Protein AF-A0A6G3WTU4-F1 (afdb_monomer_lite)

Secondary structure (DSSP, 8-state):
-HHHHHH-HHHHHHHHHHHH-GGG------TT-EEEE-------EEEEEHHHHHHHTTSTT-----TT-EEEEEEES--HHHHHHHHHHHHHTTTTTT--EEEEEEEETSS-HHHHHHHHHHHHGGG-S-EEE--S-SSSSS-PPP---

pLDDT: mean 90.33, std 8.72, range [55.38, 98.19]

Structure (mmCIF, N/CA/C/O backbone):
data_AF-A0A6G3WTU4-F1
#
_entry.id   AF-A0A6G3WTU4-F1
#
loop_
_atom_site.group_PDB
_atom_site.id
_atom_site.type_symbol
_atom_site.label_atom_id
_atom_site.label_alt_id
_atom_site.label_comp_id
_atom_site.label_asym_id
_atom_site.label_entity_id
_atom_site.label_seq_id
_atom_site.pdbx_PDB_ins_code
_atom_site.Cartn_x
_atom_site.Cartn_y
_atom_site.Cartn_z
_atom_site.occupancy
_atom_site.B_iso_or_equiv
_atom_site.auth_seq_id
_atom_site.auth_comp_id
_atom_site.auth_asym_id
_atom_site.auth_atom_id
_atom_site.pdbx_PDB_model_num
ATOM 1 N N . ALA A 1 1 ? 11.685 6.861 -7.744 1.00 59.19 1 ALA A N 1
ATOM 2 C CA . ALA A 1 1 ? 11.019 6.423 -8.992 1.00 59.19 1 ALA A CA 1
ATOM 3 C C . ALA A 1 1 ? 11.798 6.805 -10.263 1.00 59.19 1 ALA A C 1
ATOM 5 O O . ALA A 1 1 ? 12.298 5.911 -10.935 1.00 59.19 1 ALA A O 1
ATOM 6 N N . THR A 1 2 ? 11.958 8.094 -10.602 1.00 64.50 2 THR A N 1
ATOM 7 C CA . THR A 1 2 ? 12.593 8.524 -11.874 1.00 64.50 2 THR A CA 1
ATOM 8 C C . THR A 1 2 ? 14.050 8.081 -12.021 1.00 64.50 2 THR A C 1
ATOM 10 O O . THR A 1 2 ? 14.461 7.643 -13.090 1.00 64.50 2 THR A O 1
ATOM 13 N N . GLU A 1 3 ? 14.834 8.147 -10.947 1.00 73.25 3 GLU A N 1
ATOM 14 C CA . GLU A 1 3 ? 16.234 7.715 -10.977 1.00 73.25 3 GLU A CA 1
ATOM 15 C C . GLU A 1 3 ? 16.371 6.195 -11.157 1.00 73.25 3 GLU A C 1
ATOM 17 O O . GLU A 1 3 ? 17.162 5.752 -11.990 1.00 73.25 3 GLU A O 1
ATOM 22 N N . THR A 1 4 ? 15.549 5.409 -10.451 1.00 75.62 4 THR A N 1
ATOM 23 C CA . THR A 1 4 ? 15.457 3.948 -10.602 1.00 75.62 4 THR A CA 1
ATOM 24 C C . THR A 1 4 ? 15.172 3.567 -12.053 1.00 75.62 4 THR A C 1
ATOM 26 O O . THR A 1 4 ? 15.915 2.794 -12.644 1.00 75.62 4 THR A O 1
ATOM 29 N N . PHE A 1 5 ? 14.165 4.185 -12.675 1.00 77.12 5 PHE A N 1
ATOM 30 C CA . PHE A 1 5 ? 13.795 3.926 -14.070 1.00 77.12 5 PHE A CA 1
ATOM 31 C C . PHE A 1 5 ? 14.939 4.200 -15.067 1.00 77.12 5 PHE A C 1
ATOM 33 O O . PHE A 1 5 ? 15.158 3.455 -16.027 1.00 77.12 5 PHE A O 1
ATOM 40 N N . LEU A 1 6 ? 15.698 5.278 -14.852 1.00 80.19 6 LEU A N 1
ATOM 41 C CA . LEU A 1 6 ? 16.816 5.640 -15.726 1.00 80.19 6 LEU A CA 1
ATOM 42 C C . LEU A 1 6 ? 18.014 4.697 -15.570 1.00 80.19 6 LEU A C 1
ATOM 44 O O . LEU A 1 6 ? 18.744 4.470 -16.536 1.00 80.19 6 LEU A O 1
ATOM 48 N N . LYS A 1 7 ? 18.219 4.131 -14.380 1.00 83.88 7 LYS A N 1
ATOM 49 C CA . LYS A 1 7 ? 19.397 3.310 -14.072 1.00 83.88 7 LYS A CA 1
ATOM 50 C C . LYS A 1 7 ? 19.154 1.809 -14.211 1.00 83.88 7 LYS A C 1
ATOM 52 O O . LYS A 1 7 ? 20.089 1.095 -14.558 1.00 83.88 7 LYS A O 1
ATOM 57 N N . ASP A 1 8 ? 17.926 1.343 -14.014 1.00 83.75 8 ASP A N 1
ATOM 58 C CA . ASP A 1 8 ? 17.584 -0.076 -14.041 1.00 83.75 8 ASP A CA 1
ATOM 59 C C . ASP A 1 8 ? 16.959 -0.497 -15.380 1.00 83.75 8 ASP A C 1
ATOM 61 O O . ASP A 1 8 ? 15.881 -0.045 -15.771 1.00 83.75 8 ASP A O 1
ATOM 65 N N . ALA A 1 9 ? 17.649 -1.387 -16.097 1.00 86.25 9 ALA A N 1
ATOM 66 C CA . ALA A 1 9 ? 17.145 -1.951 -17.343 1.00 86.25 9 ALA A CA 1
ATOM 67 C C . ALA A 1 9 ? 15.925 -2.852 -17.110 1.00 86.25 9 ALA A C 1
ATOM 69 O O . ALA A 1 9 ? 14.991 -2.796 -17.905 1.00 86.25 9 ALA A O 1
ATOM 70 N N . ALA A 1 10 ? 15.886 -3.600 -16.000 1.00 85.88 10 ALA A N 1
ATOM 71 C CA . ALA A 1 10 ? 14.796 -4.527 -15.713 1.00 85.88 10 ALA A CA 1
ATOM 72 C C . ALA A 1 10 ? 13.463 -3.788 -15.523 1.00 85.88 10 ALA A C 1
ATOM 74 O O . ALA A 1 10 ? 12.454 -4.177 -16.105 1.00 85.88 10 ALA A O 1
ATOM 75 N N . THR A 1 11 ? 13.466 -2.667 -14.797 1.00 86.31 11 THR A N 1
ATOM 76 C CA . THR A 1 11 ? 12.305 -1.776 -14.651 1.00 86.31 11 THR A CA 1
ATOM 77 C C . THR A 1 11 ? 11.805 -1.264 -16.011 1.00 86.31 11 THR A C 1
ATOM 79 O O . THR A 1 11 ? 10.599 -1.264 -16.268 1.00 86.31 11 THR A O 1
ATOM 82 N N . ARG A 1 12 ? 12.704 -0.853 -16.920 1.00 90.31 12 ARG A N 1
ATOM 83 C CA . ARG A 1 12 ? 12.311 -0.384 -18.264 1.00 90.31 12 ARG A CA 1
ATOM 84 C C . ARG A 1 12 ? 11.753 -1.500 -19.135 1.00 90.31 12 ARG A C 1
ATOM 86 O O . ARG A 1 12 ? 10.752 -1.289 -19.821 1.00 90.31 12 ARG A O 1
ATOM 93 N N . ASP A 1 13 ? 12.389 -2.663 -19.110 1.00 90.75 13 ASP A N 1
ATOM 94 C CA . ASP A 1 13 ? 11.959 -3.826 -19.880 1.00 90.75 13 ASP A CA 1
ATOM 95 C C . ASP A 1 13 ? 10.608 -4.335 -19.377 1.00 90.75 13 ASP A C 1
ATOM 97 O O . ASP A 1 13 ? 9.726 -4.616 -20.187 1.00 90.75 13 ASP A O 1
ATOM 101 N N . HIS A 1 14 ? 10.397 -4.346 -18.057 1.00 91.19 14 HIS A N 1
ATOM 102 C CA . HIS A 1 14 ? 9.110 -4.676 -17.454 1.00 91.19 14 HIS A CA 1
ATOM 103 C C . HIS A 1 14 ? 8.019 -3.688 -17.878 1.00 91.19 14 HIS A C 1
ATOM 105 O O . HIS A 1 14 ? 6.935 -4.115 -18.276 1.00 91.19 14 HIS A O 1
ATOM 111 N N . LEU A 1 15 ? 8.285 -2.375 -17.848 1.00 91.88 15 LEU A N 1
ATOM 112 C CA . LEU A 1 15 ? 7.335 -1.372 -18.346 1.00 91.88 15 LEU A CA 1
ATOM 113 C C . LEU A 1 15 ? 7.005 -1.611 -19.823 1.00 91.88 15 LEU A C 1
ATOM 115 O O . LEU A 1 15 ? 5.835 -1.645 -20.203 1.00 91.88 15 LEU A O 1
ATOM 119 N N . ARG A 1 16 ? 8.031 -1.803 -20.659 1.00 93.50 16 ARG A N 1
ATOM 120 C CA . ARG A 1 16 ? 7.859 -2.057 -22.092 1.00 93.50 16 ARG A CA 1
ATOM 121 C C . ARG A 1 16 ? 7.023 -3.313 -22.335 1.00 93.50 16 ARG A C 1
ATOM 123 O O . ARG A 1 16 ? 6.099 -3.262 -23.140 1.00 93.50 16 ARG A O 1
ATOM 130 N N . ALA A 1 17 ? 7.321 -4.413 -21.649 1.00 93.75 17 ALA A N 1
ATOM 131 C CA . ALA A 1 17 ? 6.565 -5.656 -21.761 1.00 93.75 17 ALA A CA 1
ATOM 132 C C . ALA A 1 17 ? 5.112 -5.466 -21.305 1.00 93.75 17 ALA A C 1
ATOM 134 O O . ALA A 1 17 ? 4.198 -5.840 -22.029 1.00 93.75 17 ALA A O 1
ATOM 135 N N . THR A 1 18 ? 4.888 -4.783 -20.180 1.00 93.31 18 THR A N 1
ATOM 136 C CA . THR A 1 18 ? 3.537 -4.497 -19.664 1.00 93.31 18 THR A CA 1
ATOM 137 C C . THR A 1 18 ? 2.697 -3.697 -20.668 1.00 93.31 18 THR A C 1
ATOM 139 O O . THR A 1 18 ? 1.503 -3.943 -20.801 1.00 93.31 18 THR A O 1
ATOM 142 N N . LEU A 1 19 ? 3.304 -2.752 -21.394 1.00 94.06 19 LEU A N 1
ATOM 143 C CA . LEU A 1 19 ? 2.597 -1.900 -22.359 1.00 94.06 19 LEU A CA 1
ATOM 144 C C . LEU A 1 19 ? 2.411 -2.538 -23.743 1.00 94.06 19 LEU A C 1
ATOM 146 O O . LEU A 1 19 ? 1.390 -2.297 -24.383 1.00 94.06 19 LEU A O 1
ATOM 150 N N . PHE A 1 20 ? 3.397 -3.295 -24.233 1.00 95.94 20 PHE A N 1
ATOM 151 C CA . PHE A 1 20 ? 3.447 -3.741 -25.635 1.00 95.94 20 PHE A CA 1
ATOM 152 C C . PHE A 1 20 ? 3.342 -5.257 -25.833 1.00 95.94 20 PHE A C 1
ATOM 154 O O . PHE A 1 20 ? 3.160 -5.694 -26.965 1.00 95.94 20 PHE A O 1
ATOM 161 N N . ALA A 1 21 ? 3.471 -6.043 -24.767 1.00 95.00 21 ALA A N 1
ATOM 162 C CA . ALA A 1 21 ? 3.298 -7.495 -24.768 1.00 95.00 21 ALA A CA 1
ATOM 163 C C . ALA A 1 21 ? 2.671 -7.964 -23.433 1.00 95.00 21 ALA A C 1
ATOM 165 O O . ALA A 1 21 ? 3.270 -8.783 -22.728 1.00 95.00 21 ALA A O 1
ATOM 166 N N . PRO A 1 22 ? 1.514 -7.410 -23.013 1.00 91.56 22 PRO A N 1
ATOM 167 C CA . PRO A 1 22 ? 0.927 -7.658 -21.691 1.00 91.56 22 PRO A CA 1
ATOM 168 C C . PRO A 1 22 ? 0.647 -9.140 -21.410 1.00 91.56 22 PRO A C 1
ATOM 170 O O . PRO A 1 22 ? 0.695 -9.575 -20.263 1.00 91.56 22 PRO A O 1
ATOM 173 N N . GLU A 1 23 ? 0.420 -9.946 -22.446 1.00 92.62 23 GLU A N 1
ATOM 174 C CA . GLU A 1 23 ? 0.279 -11.400 -22.359 1.00 92.62 23 GLU A CA 1
ATOM 175 C C . GLU A 1 23 ? 1.524 -12.110 -21.805 1.00 92.62 23 GLU A C 1
ATOM 177 O O . GLU A 1 23 ? 1.430 -13.248 -21.350 1.00 92.62 23 GLU A O 1
ATOM 182 N N . THR A 1 24 ? 2.679 -11.441 -21.816 1.00 92.38 24 THR A N 1
ATOM 183 C CA . THR A 1 24 ? 3.935 -11.936 -21.235 1.00 92.38 24 THR A CA 1
ATOM 184 C C . THR A 1 24 ? 4.107 -11.558 -19.761 1.00 92.38 24 THR A C 1
ATOM 186 O O . THR A 1 24 ? 4.973 -12.115 -19.089 1.00 92.38 24 THR A O 1
ATOM 189 N N . VAL A 1 25 ? 3.269 -10.657 -19.232 1.00 91.31 25 VAL A N 1
ATOM 190 C CA . VAL A 1 25 ? 3.338 -10.133 -17.857 1.00 91.31 25 VAL A CA 1
ATOM 191 C C . VAL A 1 25 ? 2.046 -10.478 -17.112 1.00 91.31 25 VAL A C 1
ATOM 193 O O . VAL A 1 25 ? 1.229 -9.626 -16.773 1.00 91.31 25 VAL A O 1
ATOM 196 N N . THR A 1 26 ? 1.835 -11.772 -16.860 1.00 89.94 26 THR A N 1
ATOM 197 C CA . THR A 1 26 ? 0.627 -12.278 -16.176 1.00 89.94 26 THR A CA 1
ATOM 198 C C . THR A 1 26 ? 0.801 -12.451 -14.668 1.00 89.94 26 THR A C 1
ATOM 200 O O . THR A 1 26 ? -0.140 -12.827 -13.969 1.00 89.94 26 THR A O 1
ATOM 203 N N . THR A 1 27 ? 2.010 -12.245 -14.147 1.00 90.81 27 THR A N 1
ATOM 204 C CA . THR A 1 27 ? 2.338 -12.418 -12.729 1.00 90.81 27 THR A CA 1
ATOM 205 C C . THR A 1 27 ? 3.217 -11.267 -12.272 1.00 90.81 27 THR A C 1
ATOM 207 O O . THR A 1 27 ? 4.206 -10.945 -12.921 1.00 90.81 27 THR A O 1
ATOM 210 N N . LEU A 1 28 ? 2.828 -10.649 -11.158 1.00 90.12 28 LEU A N 1
ATOM 211 C CA . LEU A 1 28 ? 3.528 -9.535 -10.532 1.00 90.12 28 LEU A CA 1
ATOM 212 C C . LEU A 1 28 ? 3.957 -9.964 -9.131 1.00 90.12 28 LEU A C 1
ATOM 214 O O . LEU A 1 28 ? 3.174 -10.589 -8.415 1.00 90.12 28 LEU A O 1
ATOM 218 N N . GLY A 1 29 ? 5.179 -9.614 -8.751 1.00 87.69 29 GLY A N 1
ATOM 219 C CA . GLY A 1 29 ? 5.743 -9.925 -7.443 1.00 87.69 29 GLY A CA 1
ATOM 220 C C . GLY A 1 29 ? 7.230 -10.239 -7.525 1.00 87.69 29 GLY A C 1
ATOM 221 O O . GLY A 1 29 ? 7.683 -10.879 -8.473 1.00 87.69 29 GLY A O 1
ATOM 222 N N . LEU A 1 30 ? 7.983 -9.789 -6.527 1.00 85.19 30 LEU A N 1
ATOM 223 C CA . LEU A 1 30 ? 9.354 -10.241 -6.296 1.00 85.19 30 LEU A CA 1
ATOM 224 C C . LEU A 1 30 ? 9.361 -11.556 -5.511 1.00 85.19 30 LEU A C 1
ATOM 226 O O . LEU A 1 30 ? 8.379 -11.912 -4.865 1.00 85.19 30 LEU A O 1
ATOM 230 N N . GLU A 1 31 ? 10.499 -12.250 -5.504 1.00 85.50 31 GLU A N 1
ATOM 231 C CA . GLU A 1 31 ? 10.695 -13.447 -4.669 1.00 85.50 31 GLU A CA 1
ATOM 232 C C . GLU A 1 31 ? 10.568 -13.154 -3.166 1.00 85.50 31 GLU A C 1
ATOM 234 O O . GLU A 1 31 ? 10.218 -14.040 -2.392 1.00 85.50 31 GLU A O 1
ATOM 239 N N . SER A 1 32 ? 10.817 -11.906 -2.757 1.00 85.12 32 SER A N 1
ATOM 240 C CA . SER A 1 32 ? 10.637 -11.431 -1.383 1.00 85.12 32 SER A CA 1
ATOM 241 C C . SER A 1 32 ? 9.173 -11.235 -0.986 1.00 85.12 32 SER A C 1
ATOM 243 O O . SER A 1 32 ? 8.903 -10.982 0.184 1.00 85.12 32 SER A O 1
ATOM 245 N N . ALA A 1 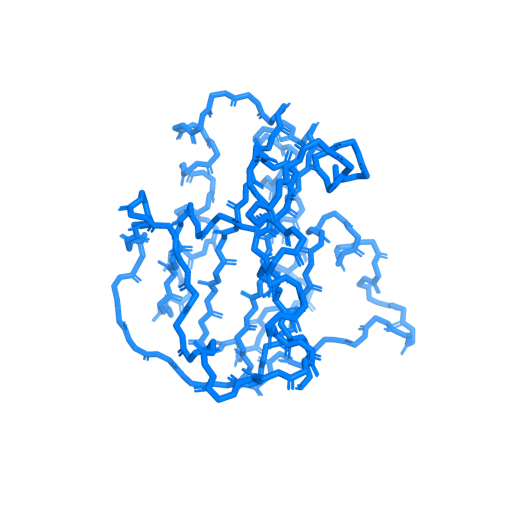33 ? 8.226 -11.316 -1.928 1.00 92.19 33 ALA A N 1
ATOM 246 C CA . ALA A 1 33 ? 6.826 -11.050 -1.634 1.00 92.19 33 ALA A CA 1
ATOM 247 C C . ALA A 1 33 ? 6.264 -12.073 -0.635 1.00 92.19 33 ALA A C 1
ATOM 249 O O . ALA A 1 33 ? 6.338 -13.289 -0.835 1.00 92.19 33 ALA A O 1
ATOM 250 N N . GLY A 1 34 ? 5.667 -11.566 0.441 1.00 94.44 34 GLY A N 1
ATOM 251 C CA . GLY A 1 34 ? 5.122 -12.358 1.539 1.00 94.44 34 GLY A CA 1
ATOM 252 C C . GLY A 1 34 ? 3.602 -12.273 1.627 1.00 94.44 34 GLY A C 1
ATOM 253 O O . GLY A 1 34 ? 2.984 -11.307 1.184 1.00 94.44 34 GLY A O 1
ATOM 254 N N . ALA A 1 35 ? 2.971 -13.273 2.241 1.00 96.06 35 ALA A N 1
ATOM 255 C CA . ALA A 1 35 ? 1.569 -13.174 2.637 1.00 96.06 35 ALA A CA 1
ATOM 256 C C . ALA A 1 35 ? 1.483 -12.634 4.071 1.00 96.06 35 ALA A C 1
ATOM 258 O O . ALA A 1 35 ? 1.802 -13.350 5.021 1.00 96.06 35 ALA A O 1
ATOM 259 N N . LEU A 1 36 ? 1.012 -11.395 4.225 1.00 96.69 36 LEU A N 1
ATOM 260 C CA . LEU A 1 36 ? 0.694 -10.824 5.535 1.00 96.69 36 LEU A CA 1
ATOM 261 C C . LEU A 1 36 ? -0.630 -11.391 6.063 1.00 96.69 36 LEU A C 1
ATOM 263 O O . LEU A 1 36 ? -0.729 -11.779 7.224 1.00 96.69 36 LEU A O 1
ATOM 267 N N . VAL A 1 37 ? -1.629 -11.489 5.180 1.00 97.81 37 VAL A N 1
ATOM 268 C CA . VAL A 1 37 ? -2.875 -12.231 5.408 1.00 97.81 37 VAL A CA 1
ATOM 269 C C . VAL A 1 37 ? -3.072 -13.182 4.225 1.00 97.81 37 VAL A C 1
ATOM 271 O O . VAL A 1 37 ? -3.246 -12.715 3.096 1.00 97.81 37 VAL A O 1
ATOM 274 N N . PRO A 1 38 ? -3.026 -14.509 4.429 1.00 97.62 38 PRO A N 1
ATOM 275 C CA . PRO A 1 38 ? -3.130 -15.465 3.335 1.00 97.62 38 PRO A CA 1
ATOM 276 C C . PRO A 1 38 ? -4.549 -15.518 2.762 1.00 97.62 38 PRO A C 1
ATOM 278 O O . PRO A 1 38 ? -5.539 -15.396 3.480 1.00 97.62 38 PRO A O 1
ATOM 281 N N . GLY A 1 39 ? -4.658 -15.777 1.460 1.00 97.19 39 GLY A N 1
ATOM 282 C CA . GLY A 1 39 ? -5.937 -16.024 0.804 1.00 97.19 39 GLY A CA 1
ATOM 283 C C . GLY A 1 39 ? -5.884 -15.779 -0.698 1.00 97.19 39 GLY A C 1
ATOM 284 O O . GLY A 1 39 ? -4.811 -15.725 -1.297 1.00 97.19 39 GLY A O 1
ATOM 285 N N . ARG A 1 40 ? -7.059 -15.670 -1.323 1.00 97.19 40 ARG A N 1
ATOM 286 C CA . ARG A 1 40 ? -7.205 -15.406 -2.759 1.00 97.19 40 ARG A CA 1
ATOM 287 C C . ARG A 1 40 ? -8.281 -14.358 -2.983 1.00 97.19 40 ARG A C 1
ATOM 289 O O . ARG A 1 40 ? -9.374 -14.477 -2.440 1.00 97.19 40 ARG A O 1
ATOM 296 N N . ALA A 1 41 ? -7.969 -13.373 -3.812 1.00 96.38 41 ALA A N 1
ATOM 297 C CA . ALA A 1 41 ? -8.882 -12.311 -4.200 1.00 96.38 41 ALA A CA 1
ATOM 298 C C . ALA A 1 41 ? -8.763 -12.048 -5.702 1.00 96.38 41 ALA A C 1
ATOM 300 O O . ALA A 1 41 ? -7.745 -12.355 -6.324 1.00 96.38 41 ALA A O 1
ATOM 301 N N . ARG A 1 42 ? -9.818 -11.485 -6.288 1.00 95.31 42 ARG A N 1
ATOM 302 C CA . ARG A 1 42 ? -9.855 -11.059 -7.687 1.00 95.31 42 ARG A CA 1
ATOM 303 C C . ARG A 1 42 ? -10.612 -9.745 -7.767 1.00 95.31 42 ARG A C 1
ATOM 305 O O . ARG A 1 42 ? -11.664 -9.619 -7.149 1.00 95.31 42 ARG A O 1
ATOM 312 N N . GLY A 1 43 ? -10.099 -8.821 -8.565 1.00 93.69 43 GLY A N 1
ATOM 313 C CA . GLY A 1 43 ? -10.691 -7.507 -8.745 1.00 93.69 43 GLY A CA 1
ATOM 314 C C . GLY A 1 43 ? -9.883 -6.658 -9.710 1.00 93.69 43 GLY A C 1
ATOM 315 O O . GLY A 1 43 ? -8.812 -7.066 -10.158 1.00 93.69 43 GLY A O 1
ATOM 316 N N . VAL A 1 44 ? -10.413 -5.477 -10.011 1.00 92.56 44 VAL A N 1
ATOM 317 C CA . VAL A 1 44 ? -9.685 -4.427 -10.731 1.00 92.56 44 VAL A CA 1
ATOM 318 C C . VAL A 1 44 ? -8.635 -3.825 -9.804 1.00 92.56 44 VAL A C 1
ATOM 320 O O . VAL A 1 44 ? -8.944 -3.532 -8.647 1.00 92.56 44 VAL A O 1
ATOM 323 N N . LEU A 1 45 ? -7.413 -3.645 -10.303 1.00 92.75 45 LEU A N 1
ATOM 324 C CA . LEU A 1 45 ? -6.340 -2.990 -9.562 1.00 92.75 45 LEU A CA 1
ATOM 325 C C . LEU A 1 45 ? -6.563 -1.480 -9.518 1.00 92.75 45 LEU A C 1
ATOM 327 O O . LEU A 1 45 ? -6.863 -0.847 -10.530 1.00 92.75 45 LEU A O 1
ATOM 331 N N . TYR A 1 46 ? -6.374 -0.897 -8.343 1.00 92.38 46 TYR A N 1
ATOM 332 C CA . TYR A 1 46 ? -6.420 0.544 -8.139 1.00 92.38 46 TYR A CA 1
ATOM 333 C C . TYR A 1 46 ? -5.534 0.931 -6.955 1.00 92.38 46 TYR A C 1
ATOM 335 O O . TYR A 1 46 ? -5.270 0.105 -6.087 1.00 92.38 46 TYR A O 1
ATOM 343 N N . GLY A 1 47 ? -5.118 2.193 -6.870 1.00 92.25 47 GLY A N 1
ATOM 344 C CA . GLY A 1 47 ? -4.356 2.695 -5.727 1.00 92.25 47 GLY A CA 1
ATOM 345 C C . GLY A 1 47 ? -3.132 3.496 -6.155 1.00 92.25 47 GLY A C 1
ATOM 346 O O . GLY A 1 47 ? -3.242 4.333 -7.048 1.00 92.25 47 GLY A O 1
ATOM 347 N N . GLY A 1 48 ? -1.995 3.257 -5.502 1.00 92.12 48 GLY A N 1
ATOM 348 C CA . GLY A 1 48 ? -0.742 3.992 -5.679 1.00 92.12 48 GLY A CA 1
ATOM 349 C C . GLY A 1 48 ? -0.183 4.471 -4.340 1.00 92.12 48 GLY A C 1
ATOM 350 O O . GLY A 1 48 ? -0.248 3.755 -3.344 1.00 92.12 48 GLY A O 1
ATOM 351 N N . CYS A 1 49 ? 0.332 5.697 -4.313 1.00 94.38 49 CYS A N 1
ATOM 352 C CA . CYS A 1 49 ? 0.883 6.307 -3.105 1.00 94.38 49 CYS A CA 1
ATOM 353 C C . CYS A 1 49 ? -0.209 6.515 -2.033 1.00 94.38 49 CYS A C 1
ATOM 355 O O . CYS A 1 49 ? -1.208 7.206 -2.268 1.00 94.38 49 CYS A O 1
ATOM 357 N N . VAL A 1 50 ? -0.047 5.900 -0.858 1.00 95.19 50 VAL A N 1
ATOM 358 C CA . VAL A 1 50 ? -1.109 5.832 0.162 1.00 95.19 50 VAL A CA 1
ATOM 359 C C . VAL A 1 50 ? -1.404 7.189 0.805 1.00 95.19 50 VAL A C 1
ATOM 361 O O . VAL A 1 50 ? -2.569 7.498 1.074 1.00 95.19 50 VAL A O 1
ATOM 364 N N . SER A 1 51 ? -0.395 8.044 0.983 1.00 94.75 51 SER A N 1
ATOM 365 C CA . SER A 1 51 ? -0.580 9.421 1.447 1.00 94.75 51 SER A CA 1
ATOM 366 C C . SER A 1 51 ? -1.430 10.247 0.469 1.00 94.75 51 SER A C 1
ATOM 368 O O . SER A 1 51 ? -2.328 10.976 0.903 1.00 94.75 51 SER A O 1
ATOM 370 N N . LEU A 1 52 ? -1.250 10.068 -0.848 1.00 92.88 52 LEU A N 1
ATOM 371 C CA . LEU A 1 52 ? -2.077 10.719 -1.873 1.00 92.88 52 LEU A CA 1
ATOM 372 C C . LEU A 1 52 ? -3.515 10.189 -1.889 1.00 92.88 52 LEU A C 1
ATOM 374 O O . LEU A 1 52 ? -4.456 10.977 -2.009 1.00 92.88 52 LEU A O 1
ATOM 378 N N . LEU A 1 53 ? -3.711 8.879 -1.705 1.00 91.75 53 LEU A N 1
ATOM 379 C CA . LEU A 1 53 ? -5.050 8.294 -1.551 1.00 91.75 53 LEU A CA 1
ATOM 380 C C . LEU A 1 53 ? -5.788 8.898 -0.346 1.00 91.75 53 LEU A C 1
ATOM 382 O O . LEU A 1 53 ? -6.959 9.283 -0.439 1.00 91.75 53 LEU A O 1
ATOM 386 N N . ALA A 1 54 ? -5.092 9.040 0.782 1.00 92.25 54 ALA A N 1
ATOM 387 C CA . ALA A 1 54 ? -5.647 9.659 1.978 1.00 92.25 54 ALA A CA 1
ATOM 388 C C . ALA A 1 54 ? -5.892 11.167 1.819 1.00 92.25 54 ALA A C 1
ATOM 390 O O . ALA A 1 54 ? -6.852 11.681 2.395 1.00 92.25 54 ALA A O 1
ATOM 391 N N . ALA A 1 55 ? -5.071 11.878 1.042 1.00 91.44 55 ALA A N 1
ATOM 392 C CA . ALA A 1 55 ? -5.272 13.293 0.725 1.00 91.44 55 ALA A CA 1
ATOM 393 C C . ALA A 1 55 ? -6.474 13.524 -0.207 1.00 91.44 55 ALA A C 1
ATOM 395 O O . ALA A 1 55 ? -7.191 14.511 -0.058 1.00 91.44 55 ALA A O 1
ATOM 396 N N . GLY A 1 56 ? -6.729 12.600 -1.138 1.00 88.38 56 GLY A N 1
ATOM 397 C CA . GLY A 1 56 ? -7.876 12.658 -2.046 1.00 88.38 56 GLY A CA 1
ATOM 398 C C . GLY A 1 56 ? -9.213 12.281 -1.399 1.00 88.38 56 GLY A C 1
ATOM 399 O O . GLY A 1 56 ? -10.267 12.546 -1.981 1.00 88.38 56 GLY A O 1
ATOM 400 N N . THR A 1 57 ? -9.198 11.680 -0.206 1.00 86.56 57 THR A N 1
ATOM 401 C CA . THR A 1 57 ? -10.407 11.221 0.494 1.00 86.56 57 THR A CA 1
ATOM 402 C C . THR A 1 57 ? -11.385 12.378 0.726 1.00 86.56 57 THR A C 1
ATOM 404 O O . THR A 1 57 ? -11.034 13.395 1.315 1.00 86.56 57 THR A O 1
ATOM 407 N N . GLY A 1 58 ? -12.635 12.213 0.280 1.00 79.75 58 GLY A N 1
ATOM 408 C CA . GLY A 1 58 ? -13.688 13.228 0.418 1.00 79.75 58 GLY A CA 1
ATOM 409 C C . GLY A 1 58 ? -13.735 14.269 -0.707 1.00 79.75 58 GLY A C 1
ATOM 410 O O . GLY A 1 58 ? -14.602 15.141 -0.688 1.00 79.75 58 GLY A O 1
ATOM 411 N N . THR A 1 59 ? -12.853 14.179 -1.707 1.00 84.81 59 THR A N 1
ATOM 412 C CA . THR A 1 59 ? -12.907 15.037 -2.901 1.00 84.81 59 THR A CA 1
ATOM 413 C C . THR A 1 59 ? -13.743 14.390 -4.019 1.00 84.81 59 THR A C 1
ATOM 415 O O . THR A 1 59 ? -13.813 13.163 -4.091 1.00 84.81 59 THR A O 1
ATOM 418 N N . PRO A 1 60 ? -14.349 15.164 -4.945 1.00 76.56 60 PRO A N 1
ATOM 419 C CA . PRO A 1 60 ? -15.151 14.609 -6.046 1.00 76.56 60 PRO A CA 1
ATOM 420 C C . PRO A 1 60 ? -14.380 13.651 -6.969 1.00 76.56 60 PRO A C 1
ATOM 422 O O . PRO A 1 60 ? -14.958 12.704 -7.501 1.00 76.56 60 PRO A O 1
ATOM 425 N N . GLY A 1 61 ? -13.077 13.896 -7.148 1.00 70.12 61 GLY A N 1
ATOM 426 C CA . GLY A 1 61 ? -12.156 13.023 -7.887 1.00 70.12 61 GLY A CA 1
ATOM 427 C C . GLY A 1 61 ? -11.521 11.925 -7.029 1.00 70.12 61 GLY A C 1
ATOM 428 O O . GLY A 1 61 ? -10.899 11.016 -7.567 1.00 70.12 61 GLY A O 1
ATOM 429 N N . GLY A 1 62 ? -11.708 11.977 -5.709 1.00 66.50 62 GLY A N 1
ATOM 430 C CA . GLY A 1 62 ? -11.292 10.974 -4.735 1.00 66.50 62 GLY A CA 1
ATOM 431 C C . GLY A 1 62 ? -12.193 9.751 -4.776 1.00 66.50 62 GLY A C 1
ATOM 432 O O . GLY A 1 62 ? -12.824 9.394 -3.785 1.00 66.50 62 GLY A O 1
ATOM 433 N N . ARG A 1 63 ? -12.311 9.133 -5.950 1.00 60.50 63 ARG A N 1
ATOM 434 C CA . ARG A 1 63 ? -12.941 7.830 -6.117 1.00 60.50 63 ARG A CA 1
ATOM 435 C C . ARG A 1 63 ? -11.857 6.820 -6.408 1.00 60.50 63 ARG A C 1
ATOM 437 O O . ARG A 1 63 ? -11.129 6.937 -7.387 1.00 60.50 63 ARG A O 1
ATOM 444 N N . THR A 1 64 ? -11.821 5.789 -5.590 1.00 55.38 64 THR A N 1
ATOM 445 C CA . THR A 1 64 ? -11.099 4.565 -5.881 1.00 55.38 64 THR A CA 1
ATOM 446 C C . THR A 1 64 ? -12.087 3.412 -5.771 1.00 55.38 64 THR A C 1
ATOM 448 O O . THR A 1 64 ? -13.036 3.466 -4.987 1.00 55.38 64 THR A O 1
ATOM 451 N N . HIS A 1 65 ? -11.973 2.421 -6.649 1.00 62.66 65 HIS A N 1
ATOM 452 C CA . HIS A 1 65 ? -12.945 1.339 -6.789 1.00 62.66 65 HIS A CA 1
ATOM 453 C C . HIS A 1 65 ? -12.922 0.405 -5.572 1.00 62.66 65 HIS A C 1
ATOM 455 O O . HIS A 1 65 ? -12.339 -0.668 -5.621 1.00 62.66 65 HIS A O 1
ATOM 461 N N . ALA A 1 66 ? -13.572 0.805 -4.479 1.00 64.19 66 ALA A N 1
ATOM 462 C CA . ALA A 1 66 ? -13.502 0.073 -3.220 1.00 64.19 66 ALA A CA 1
ATOM 463 C C . ALA A 1 66 ? -14.215 -1.283 -3.293 1.00 64.19 66 ALA A C 1
ATOM 465 O O . ALA A 1 66 ? -13.673 -2.282 -2.846 1.00 64.19 66 ALA A O 1
ATOM 466 N N . ARG A 1 67 ? -15.388 -1.381 -3.932 1.00 78.25 67 ARG A N 1
ATOM 467 C CA . ARG A 1 67 ? -16.150 -2.638 -3.939 1.00 78.25 67 ARG A CA 1
ATOM 468 C C . ARG A 1 67 ? -15.609 -3.641 -4.958 1.00 78.25 67 ARG A C 1
ATOM 470 O O . ARG A 1 67 ? -15.789 -3.465 -6.159 1.00 78.25 67 ARG A O 1
ATOM 477 N N . GLY A 1 68 ? -15.036 -4.732 -4.458 1.00 85.81 68 GLY A N 1
ATOM 478 C CA . GLY A 1 68 ? -14.549 -5.850 -5.265 1.00 85.81 68 GLY A CA 1
ATOM 479 C C . GLY A 1 68 ? -13.225 -5.578 -5.980 1.00 85.81 68 GLY A C 1
ATOM 480 O O . GLY A 1 68 ? -12.810 -6.400 -6.792 1.00 85.81 68 GLY A O 1
ATOM 481 N N . GLY A 1 69 ? -12.580 -4.438 -5.720 1.00 93.38 69 GLY A N 1
ATOM 482 C CA . GLY A 1 69 ? -11.277 -4.099 -6.283 1.00 93.38 69 GLY A CA 1
ATOM 483 C C . GLY A 1 69 ? -10.114 -4.635 -5.444 1.00 93.38 69 GLY A C 1
ATOM 484 O O . GLY A 1 69 ? -10.284 -5.040 -4.292 1.00 93.38 69 GLY A O 1
ATOM 485 N N . LEU A 1 70 ? -8.924 -4.616 -6.036 1.00 95.31 70 LEU A N 1
ATOM 486 C CA . LEU A 1 70 ? -7.656 -4.932 -5.389 1.00 95.31 70 LEU A CA 1
ATOM 487 C C . LEU A 1 70 ? -6.879 -3.631 -5.175 1.00 95.31 70 LEU A C 1
ATOM 489 O O . LEU A 1 70 ? -6.467 -2.985 -6.139 1.00 95.31 70 LEU A O 1
ATOM 493 N N . LEU A 1 71 ? -6.699 -3.248 -3.914 1.00 95.31 71 LEU A N 1
ATOM 494 C CA . LEU A 1 71 ? -5.990 -2.028 -3.552 1.00 95.31 71 LEU A CA 1
ATOM 495 C C . LEU A 1 71 ? -4.478 -2.273 -3.583 1.00 95.31 71 LEU A C 1
ATOM 497 O O . LEU A 1 71 ? -3.981 -3.123 -2.852 1.00 95.31 71 LEU A O 1
ATOM 501 N N . VAL A 1 72 ? -3.738 -1.493 -4.363 1.00 95.44 72 VAL A N 1
ATOM 502 C CA . VAL A 1 72 ? -2.273 -1.441 -4.318 1.00 95.44 72 VAL A CA 1
ATOM 503 C C . VAL A 1 72 ? -1.814 -0.192 -3.573 1.00 95.44 72 VAL A C 1
ATOM 505 O O . VAL A 1 72 ? -2.255 0.911 -3.891 1.00 95.44 72 VAL A O 1
ATOM 508 N N . ILE A 1 73 ? -0.946 -0.346 -2.574 1.00 96.00 73 ILE A N 1
ATOM 509 C CA . ILE A 1 73 ? -0.417 0.776 -1.788 1.00 96.00 73 ILE A CA 1
ATOM 510 C C . ILE A 1 73 ? 1.094 0.721 -1.647 1.00 96.00 73 ILE A C 1
ATOM 512 O O . ILE A 1 73 ? 1.676 -0.339 -1.436 1.00 96.00 73 ILE A O 1
ATOM 516 N N . GLU A 1 74 ? 1.717 1.885 -1.727 1.00 95.88 74 GLU A N 1
ATOM 517 C CA . GLU A 1 74 ? 3.134 2.110 -1.452 1.00 95.88 74 GLU A CA 1
ATOM 518 C C . GLU A 1 74 ? 3.322 3.528 -0.904 1.00 95.88 74 GLU A C 1
ATOM 520 O O . GLU A 1 74 ? 2.395 4.339 -0.967 1.00 95.88 74 GLU A O 1
ATOM 525 N N . ASP A 1 75 ? 4.487 3.824 -0.336 1.00 95.69 75 ASP A N 1
ATOM 526 C CA . ASP A 1 75 ? 4.876 5.203 -0.037 1.00 95.69 75 ASP A CA 1
ATOM 527 C C . ASP A 1 75 ? 6.391 5.335 0.149 1.00 95.69 75 ASP A C 1
ATOM 529 O O . ASP A 1 75 ? 7.123 4.341 0.218 1.00 95.69 75 ASP A O 1
ATOM 533 N N . THR A 1 76 ? 6.856 6.578 0.270 1.00 94.69 76 THR A N 1
ATOM 534 C CA . THR A 1 76 ? 8.252 6.899 0.572 1.00 94.69 76 THR A CA 1
ATOM 535 C C . THR A 1 76 ? 8.356 7.958 1.661 1.00 94.69 76 THR A C 1
ATOM 537 O O . THR A 1 76 ? 7.610 8.932 1.680 1.00 94.69 76 THR A O 1
ATOM 540 N N . GLY A 1 77 ? 9.306 7.788 2.577 1.00 94.00 77 GLY A N 1
ATOM 541 C CA . GLY A 1 77 ? 9.566 8.750 3.644 1.00 94.00 77 GLY A CA 1
ATOM 542 C C . GLY A 1 77 ? 8.465 8.838 4.703 1.00 94.00 77 GLY A C 1
ATOM 543 O O . GLY A 1 77 ? 8.487 9.764 5.509 1.00 94.00 77 GLY A O 1
ATOM 544 N N . GLU A 1 78 ? 7.503 7.914 4.740 1.00 95.00 78 GLU A N 1
ATOM 545 C CA . GLU A 1 78 ? 6.424 7.910 5.731 1.00 95.00 78 GLU A CA 1
ATOM 546 C C . GLU A 1 78 ? 6.800 7.091 6.968 1.00 95.00 78 GLU A C 1
ATOM 548 O O . GLU A 1 78 ? 6.844 5.865 6.940 1.00 95.00 78 GLU A O 1
ATOM 553 N N . GLU A 1 79 ? 7.061 7.767 8.089 1.00 96.25 79 GLU A N 1
ATOM 554 C CA . GLU A 1 79 ? 7.375 7.096 9.353 1.00 96.25 79 GLU A CA 1
ATOM 555 C C . GLU A 1 79 ? 6.189 6.236 9.844 1.00 96.25 79 GLU A C 1
ATOM 557 O O . GLU A 1 79 ? 5.033 6.582 9.581 1.00 96.25 79 GLU A O 1
ATOM 562 N N . PRO A 1 80 ? 6.414 5.167 10.640 1.00 97.19 80 PRO A N 1
ATOM 563 C CA . PRO A 1 80 ? 5.351 4.223 10.995 1.00 97.19 80 PRO A CA 1
ATOM 564 C C . PRO A 1 80 ? 4.121 4.867 11.651 1.00 97.19 80 PRO A C 1
ATOM 566 O O . PRO A 1 80 ? 2.996 4.455 11.383 1.00 97.19 80 PRO A O 1
ATOM 569 N N . TYR A 1 81 ? 4.303 5.913 12.468 1.00 96.88 81 TYR A N 1
ATOM 570 C CA . TYR A 1 81 ? 3.172 6.623 13.080 1.00 96.88 81 TYR A CA 1
ATOM 571 C C . TYR A 1 81 ? 2.361 7.445 12.062 1.00 96.88 81 TYR A C 1
ATOM 573 O O . TYR A 1 81 ? 1.156 7.622 12.242 1.00 96.88 81 TYR A O 1
ATOM 581 N N . ARG A 1 82 ? 2.995 7.961 10.997 1.00 97.25 82 ARG A N 1
ATOM 582 C CA . ARG A 1 82 ? 2.286 8.674 9.924 1.00 97.25 82 ARG A CA 1
ATOM 583 C C . ARG A 1 82 ? 1.483 7.693 9.091 1.00 97.25 82 ARG A C 1
ATOM 585 O O . ARG A 1 82 ? 0.300 7.939 8.859 1.00 97.25 82 ARG A O 1
ATOM 592 N N . LEU A 1 83 ? 2.089 6.559 8.735 1.00 97.88 83 LEU A N 1
ATOM 593 C CA . LEU A 1 83 ? 1.398 5.476 8.040 1.00 97.88 83 LEU A CA 1
ATOM 594 C C . LEU A 1 83 ? 0.180 4.985 8.835 1.00 97.88 83 LEU A C 1
ATOM 596 O O . LEU A 1 83 ? -0.901 4.832 8.269 1.00 97.88 83 LEU A O 1
ATOM 600 N N . ASP A 1 84 ? 0.321 4.808 10.151 1.00 97.94 84 ASP A N 1
ATOM 601 C CA . ASP A 1 84 ? -0.790 4.447 11.037 1.00 97.94 84 ASP A CA 1
ATOM 602 C C . ASP A 1 84 ? -1.951 5.451 10.945 1.00 97.94 84 ASP A C 1
ATOM 604 O O . ASP A 1 84 ? -3.102 5.057 10.735 1.00 97.94 84 ASP A O 1
ATOM 608 N N . GLY A 1 85 ? -1.654 6.752 11.017 1.00 97.75 85 GLY A N 1
ATOM 609 C CA . GLY A 1 85 ? -2.654 7.811 10.879 1.00 97.75 85 GLY A CA 1
ATOM 610 C C . GLY A 1 85 ? -3.315 7.847 9.496 1.00 97.75 85 GLY A C 1
ATOM 611 O O . GLY A 1 85 ? -4.529 8.050 9.394 1.00 97.75 85 GLY A O 1
ATOM 612 N N . ILE A 1 86 ? -2.540 7.612 8.435 1.00 97.12 86 ILE A N 1
ATOM 613 C CA . ILE A 1 86 ? -3.015 7.533 7.047 1.00 97.12 86 ILE A CA 1
ATOM 614 C C . ILE A 1 86 ? -3.991 6.363 6.878 1.00 97.12 86 ILE A C 1
ATOM 616 O O . ILE A 1 86 ? -5.126 6.565 6.438 1.00 97.12 86 ILE A O 1
ATOM 620 N N . LEU A 1 87 ? -3.594 5.151 7.275 1.00 97.00 87 LEU A N 1
ATOM 621 C CA . LEU A 1 87 ? -4.440 3.959 7.174 1.00 97.00 87 LEU A CA 1
ATOM 622 C C . LEU A 1 87 ? -5.680 4.082 8.060 1.00 97.00 87 LEU A C 1
ATOM 624 O O . LEU A 1 87 ? -6.786 3.761 7.629 1.00 97.00 87 LEU A O 1
ATOM 628 N N . THR A 1 88 ? -5.527 4.630 9.266 1.00 96.56 88 THR A N 1
ATOM 629 C CA . THR A 1 88 ? -6.651 4.917 10.164 1.00 96.56 88 THR A CA 1
ATOM 630 C C . THR A 1 88 ? -7.646 5.883 9.526 1.00 96.56 88 THR A C 1
ATOM 632 O O . THR A 1 88 ? -8.854 5.670 9.632 1.00 96.56 88 THR A O 1
ATOM 635 N N . ARG A 1 89 ? -7.183 6.929 8.827 1.00 94.81 89 ARG A N 1
ATOM 636 C CA . ARG A 1 89 ? -8.070 7.844 8.092 1.00 94.81 89 ARG A CA 1
ATOM 637 C C . ARG A 1 89 ? -8.851 7.107 7.006 1.00 94.81 89 ARG A C 1
ATOM 639 O O . ARG A 1 89 ? -10.062 7.290 6.939 1.00 94.81 89 ARG A O 1
ATOM 646 N N . LEU A 1 90 ? -8.177 6.294 6.192 1.00 93.25 90 LEU A N 1
ATOM 647 C CA . LEU A 1 90 ? -8.803 5.532 5.104 1.00 93.25 90 LEU A CA 1
ATOM 648 C C . LEU A 1 90 ? -9.838 4.522 5.620 1.00 93.25 90 LEU A C 1
ATOM 650 O O . LEU A 1 90 ? -10.917 4.392 5.045 1.00 93.25 90 LEU A O 1
ATOM 654 N N . LEU A 1 91 ? -9.540 3.846 6.731 1.00 93.31 91 LEU A N 1
ATOM 655 C CA . LEU A 1 91 ? -10.479 2.949 7.404 1.00 93.31 91 LEU A CA 1
ATOM 656 C C . LEU A 1 91 ? -11.707 3.713 7.912 1.00 93.31 91 LEU A C 1
ATOM 658 O O . LEU A 1 91 ? -12.842 3.340 7.639 1.00 93.31 91 LEU A O 1
ATOM 662 N N . ARG A 1 92 ? -11.491 4.815 8.638 1.00 92.94 92 ARG A N 1
ATOM 663 C CA . ARG A 1 92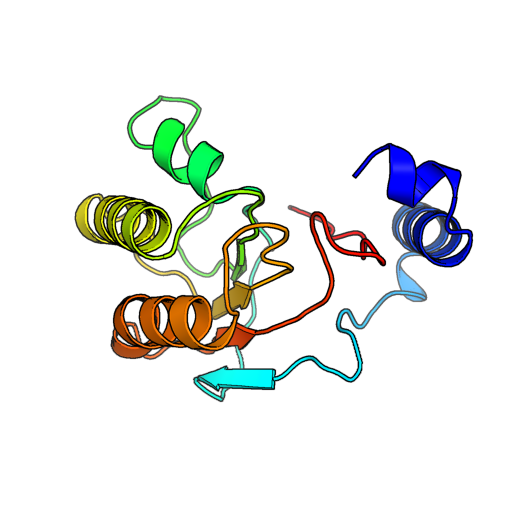 ? -12.574 5.578 9.279 1.00 92.94 92 ARG A CA 1
ATOM 664 C C . ARG A 1 92 ? -13.441 6.363 8.297 1.00 92.94 92 ARG A C 1
ATOM 666 O O . ARG A 1 92 ? -14.562 6.714 8.652 1.00 92.94 92 ARG A O 1
ATOM 673 N N . SER A 1 93 ? -12.935 6.666 7.104 1.00 91.06 93 SER A N 1
ATOM 674 C CA . SER A 1 93 ? -13.711 7.307 6.040 1.00 91.06 93 SER A CA 1
ATOM 675 C C . SER A 1 93 ? -14.553 6.323 5.223 1.00 91.06 93 SER A C 1
ATOM 677 O O . SER A 1 93 ? -15.323 6.768 4.374 1.00 91.06 93 SER A O 1
ATOM 679 N N . GLY A 1 94 ? -14.402 5.011 5.446 1.00 89.50 94 GLY A N 1
ATOM 680 C CA . GLY A 1 94 ? -15.018 3.970 4.619 1.00 89.50 94 GLY A CA 1
ATOM 681 C C . GLY A 1 94 ? -14.359 3.816 3.245 1.00 89.50 94 GLY A C 1
ATOM 682 O O . GLY A 1 94 ? -14.895 3.140 2.370 1.00 89.50 94 GLY A O 1
ATOM 683 N N . ALA A 1 95 ? -13.184 4.419 3.016 1.00 88.69 95 ALA A N 1
ATOM 684 C CA . ALA A 1 95 ? -12.482 4.313 1.734 1.00 88.69 95 ALA A CA 1
ATOM 685 C C . ALA A 1 95 ? -12.020 2.877 1.425 1.00 88.69 95 ALA A C 1
ATOM 687 O O . ALA A 1 95 ? -11.776 2.546 0.265 1.00 88.69 95 ALA A O 1
ATOM 688 N N . LEU A 1 96 ? -11.906 2.030 2.454 1.00 91.06 96 LEU A N 1
ATOM 689 C CA . LEU A 1 96 ? -11.548 0.617 2.324 1.00 91.06 96 LEU A CA 1
ATOM 690 C C . LEU A 1 96 ? -12.767 -0.326 2.319 1.00 91.06 96 LEU A C 1
ATOM 692 O O . LEU A 1 96 ? -12.608 -1.548 2.297 1.00 91.06 96 LEU A O 1
ATOM 696 N N . ASP A 1 97 ? -13.989 0.209 2.313 1.00 89.88 97 ASP A N 1
ATOM 697 C CA . ASP A 1 97 ? -15.194 -0.612 2.382 1.00 89.88 97 ASP A CA 1
ATOM 698 C C . ASP A 1 97 ? -15.398 -1.429 1.101 1.00 89.88 97 ASP A C 1
ATOM 700 O O . ASP A 1 97 ? -15.622 -0.908 0.006 1.00 89.88 97 ASP A O 1
ATOM 704 N N . GLY A 1 98 ? -15.393 -2.753 1.258 1.00 90.38 98 GLY A N 1
ATOM 705 C CA . GLY A 1 98 ? -15.620 -3.696 0.166 1.00 90.38 98 GLY A CA 1
ATOM 706 C C . GLY A 1 98 ? -14.379 -4.040 -0.657 1.00 90.38 98 GLY A C 1
ATOM 707 O O . GLY A 1 98 ? -14.544 -4.739 -1.662 1.00 90.38 98 GLY A O 1
ATOM 708 N N . VAL A 1 99 ? -13.182 -3.597 -0.243 1.00 94.56 99 VAL A N 1
ATOM 709 C CA . VAL A 1 99 ? -11.906 -4.016 -0.851 1.00 94.56 99 VAL A CA 1
ATOM 710 C C . VAL A 1 99 ? -11.834 -5.542 -0.821 1.00 94.56 99 VAL A C 1
ATOM 712 O O . VAL A 1 99 ? -12.125 -6.153 0.204 1.00 94.56 99 VAL A O 1
ATOM 715 N N . ALA A 1 100 ? -11.458 -6.173 -1.934 1.00 96.31 100 ALA A N 1
ATOM 716 C CA . ALA A 1 100 ? -11.356 -7.631 -2.013 1.00 96.31 100 ALA A CA 1
ATOM 717 C C . ALA A 1 100 ? -9.986 -8.162 -1.565 1.00 96.31 100 ALA A C 1
ATOM 719 O O . ALA A 1 100 ? -9.891 -9.308 -1.138 1.00 96.31 100 ALA A O 1
ATOM 720 N N . GLY A 1 101 ? -8.934 -7.352 -1.676 1.00 97.19 101 GLY A N 1
ATOM 721 C CA . GLY A 1 101 ? -7.578 -7.672 -1.237 1.00 97.19 101 GLY A CA 1
ATOM 722 C C . GLY A 1 101 ? -6.657 -6.457 -1.332 1.00 97.19 101 GLY A C 1
ATOM 723 O O . GLY A 1 101 ? -6.973 -5.493 -2.034 1.00 97.19 101 GLY A O 1
ATOM 724 N N . VAL A 1 102 ? -5.528 -6.509 -0.626 1.00 97.12 102 VAL A N 1
ATOM 725 C CA . VAL A 1 102 ? -4.525 -5.436 -0.598 1.00 97.12 102 VAL A CA 1
ATOM 726 C C . VAL A 1 102 ? -3.158 -5.973 -1.018 1.00 97.12 102 VAL A C 1
ATOM 728 O O . VAL A 1 102 ? -2.749 -7.059 -0.615 1.00 97.12 102 VAL A O 1
ATOM 731 N N . ALA A 1 103 ? -2.437 -5.208 -1.822 1.00 96.50 103 ALA A N 1
ATOM 732 C CA . ALA A 1 103 ? -1.066 -5.478 -2.217 1.00 96.50 103 ALA A CA 1
ATOM 733 C C . ALA A 1 103 ? -0.185 -4.300 -1.793 1.00 96.50 103 ALA A C 1
ATOM 735 O O . ALA A 1 103 ? -0.365 -3.176 -2.257 1.00 96.50 103 ALA A O 1
ATOM 736 N N . CYS A 1 104 ? 0.766 -4.562 -0.904 1.00 96.69 104 CYS A N 1
ATOM 737 C CA . CYS A 1 104 ? 1.714 -3.576 -0.412 1.00 96.69 104 CYS A CA 1
ATOM 738 C C . CYS A 1 104 ? 3.008 -3.650 -1.231 1.00 96.69 104 CYS A C 1
ATOM 740 O O . CYS A 1 104 ? 3.608 -4.717 -1.382 1.00 96.69 104 CYS A O 1
ATOM 742 N N . GLY A 1 105 ? 3.420 -2.506 -1.765 1.00 94.38 105 GLY A N 1
ATOM 743 C CA . GLY A 1 105 ? 4.667 -2.326 -2.491 1.00 94.38 105 GLY A CA 1
ATOM 744 C C . GLY A 1 105 ? 5.835 -2.049 -1.549 1.00 94.38 105 GLY A C 1
ATOM 745 O O . GLY A 1 105 ? 5.962 -2.654 -0.485 1.00 94.38 105 GLY A O 1
ATOM 746 N N . SER A 1 106 ? 6.709 -1.139 -1.963 1.00 92.69 106 SER A N 1
ATOM 747 C CA . SER A 1 106 ? 7.884 -0.712 -1.207 1.00 92.69 106 SER A CA 1
ATOM 748 C C . SER A 1 106 ? 7.569 0.404 -0.209 1.00 92.69 106 SER A C 1
ATOM 750 O O . SER A 1 106 ? 6.723 1.254 -0.482 1.00 92.69 106 SER A O 1
ATOM 752 N N . TRP A 1 107 ? 8.346 0.457 0.873 1.00 93.88 107 TRP A N 1
ATOM 753 C CA . TRP A 1 107 ? 8.269 1.476 1.926 1.00 93.88 107 TRP A CA 1
ATOM 754 C C . TRP A 1 107 ? 9.635 2.146 2.111 1.00 93.88 107 TRP A C 1
ATOM 756 O O . TRP A 1 107 ? 10.299 2.004 3.140 1.00 93.88 107 TRP A O 1
ATOM 766 N N . GLN A 1 108 ? 10.108 2.800 1.052 1.00 91.62 108 GLN A N 1
ATOM 767 C CA . GLN A 1 108 ? 11.456 3.363 0.998 1.00 91.62 108 GLN A CA 1
ATOM 768 C C . GLN A 1 108 ? 11.573 4.547 1.967 1.00 91.62 108 GLN A C 1
ATOM 770 O O . GLN A 1 108 ? 10.674 5.370 2.047 1.00 91.62 108 GLN A O 1
ATOM 775 N N . GLU A 1 109 ? 12.664 4.642 2.732 1.00 93.19 109 GLU A N 1
ATOM 776 C CA . GLU A 1 109 ? 12.872 5.724 3.721 1.00 93.19 109 GLU A CA 1
ATOM 777 C C . GLU A 1 109 ? 11.783 5.834 4.816 1.00 93.19 109 GLU A C 1
ATOM 779 O O . GLU A 1 109 ? 11.742 6.808 5.561 1.00 93.19 109 GLU A O 1
ATOM 784 N N . CYS A 1 110 ? 10.938 4.813 4.984 1.00 93.38 110 CYS A N 1
ATOM 785 C CA . CYS A 1 110 ? 9.867 4.785 5.988 1.00 93.38 110 CYS A CA 1
ATOM 786 C C . CYS A 1 110 ? 10.338 4.302 7.380 1.00 93.38 110 CYS A C 1
ATOM 788 O O . CYS A 1 110 ? 9.545 4.162 8.312 1.00 93.38 110 CYS A O 1
ATOM 790 N N . GLY A 1 111 ? 11.636 4.031 7.544 1.00 92.94 111 GLY A N 1
ATOM 791 C CA . GLY A 1 111 ? 12.221 3.434 8.749 1.00 92.94 111 GLY A CA 1
ATOM 792 C C . GLY A 1 111 ? 12.289 1.898 8.697 1.00 92.94 111 GLY A C 1
ATOM 793 O O . GLY A 1 111 ? 12.170 1.316 7.621 1.00 92.94 111 GLY A O 1
ATOM 794 N N . PRO A 1 112 ? 12.527 1.221 9.840 1.00 95.06 112 PRO A N 1
ATOM 795 C CA . PRO A 1 112 ? 12.648 -0.238 9.888 1.00 95.06 112 PRO A CA 1
ATOM 796 C C . PRO A 1 112 ? 11.365 -0.935 9.423 1.00 95.06 112 PRO A C 1
ATOM 798 O O . PRO A 1 112 ? 10.283 -0.647 9.951 1.00 95.06 112 PRO A O 1
ATOM 801 N N . TYR A 1 113 ? 11.491 -1.870 8.480 1.00 93.19 113 TYR A N 1
ATOM 802 C CA . TYR A 1 113 ? 10.345 -2.516 7.841 1.00 93.19 113 TYR A CA 1
ATOM 803 C C . TYR A 1 113 ? 9.448 -3.256 8.841 1.00 93.19 113 TYR A C 1
ATOM 805 O O . TYR A 1 113 ? 8.233 -3.218 8.731 1.00 93.19 113 TYR A O 1
ATOM 813 N N . GLU A 1 114 ? 10.002 -3.827 9.901 1.00 95.81 114 GLU A N 1
ATOM 814 C CA . GLU A 1 114 ? 9.288 -4.553 10.953 1.00 95.81 114 GLU A CA 1
ATOM 815 C C . GLU A 1 114 ? 8.260 -3.669 11.669 1.00 95.81 114 GLU A C 1
ATOM 817 O O . GLU A 1 114 ? 7.193 -4.143 12.060 1.00 95.81 114 GLU A O 1
ATOM 822 N N . LYS A 1 115 ? 8.548 -2.367 11.808 1.00 97.56 115 LYS A N 1
ATOM 823 C CA . LYS A 1 115 ? 7.596 -1.399 12.369 1.00 97.56 115 LYS A CA 1
ATOM 824 C C . LYS A 1 115 ? 6.485 -1.074 11.374 1.00 97.56 115 LYS A C 1
ATOM 826 O O . LYS A 1 115 ? 5.333 -0.956 11.780 1.00 97.56 115 LYS A O 1
ATOM 831 N N . ILE A 1 116 ? 6.818 -0.961 10.089 1.00 97.25 116 ILE A N 1
ATOM 832 C CA . ILE A 1 116 ? 5.841 -0.767 9.011 1.00 97.25 116 ILE A CA 1
ATOM 833 C C . ILE A 1 116 ? 4.921 -1.983 8.907 1.00 97.25 116 ILE A C 1
ATOM 835 O O . ILE A 1 116 ? 3.702 -1.844 8.957 1.00 97.25 116 ILE A O 1
ATOM 839 N N . ARG A 1 117 ? 5.497 -3.184 8.873 1.00 97.06 117 ARG A N 1
ATOM 840 C CA . ARG A 1 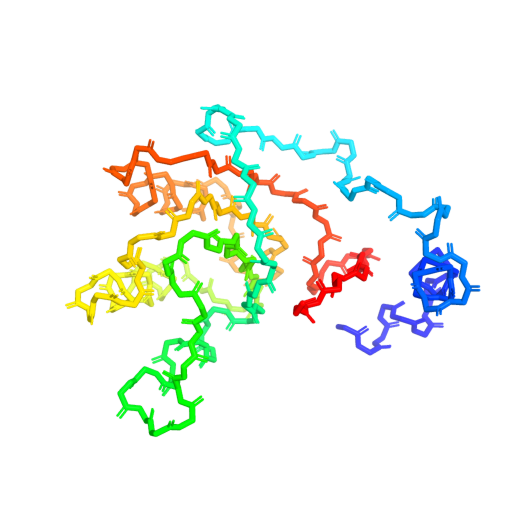117 ? 4.791 -4.461 8.866 1.00 97.06 117 ARG A CA 1
ATOM 841 C C . ARG A 1 117 ? 3.843 -4.604 10.051 1.00 97.06 117 ARG A C 1
ATOM 843 O O . ARG A 1 117 ? 2.718 -5.055 9.863 1.00 97.06 117 ARG A O 1
ATOM 850 N N . ALA A 1 118 ? 4.252 -4.185 11.252 1.00 97.88 118 ALA A N 1
ATOM 851 C CA . ALA A 1 118 ? 3.375 -4.181 12.423 1.00 97.88 118 ALA A CA 1
ATOM 852 C C . ALA A 1 118 ? 2.149 -3.269 12.232 1.00 97.88 118 ALA A C 1
ATOM 854 O O . ALA A 1 118 ? 1.035 -3.679 12.546 1.00 97.88 118 ALA A O 1
ATOM 855 N N . VAL A 1 119 ? 2.332 -2.071 11.665 1.00 98.06 119 VAL A N 1
ATOM 856 C CA . VAL A 1 119 ? 1.228 -1.145 11.352 1.00 98.06 119 VAL A CA 1
ATOM 857 C C . VAL A 1 119 ? 0.309 -1.718 10.269 1.00 98.06 119 VAL A C 1
ATOM 859 O O . VAL A 1 119 ? -0.911 -1.685 10.421 1.00 98.06 119 VAL A O 1
A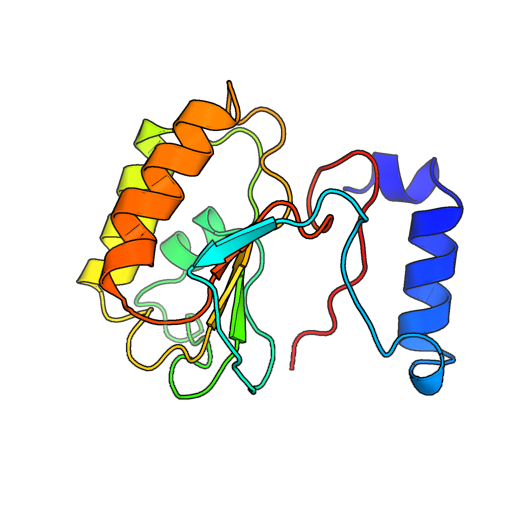TOM 862 N N . LEU A 1 120 ? 0.870 -2.290 9.198 1.00 97.81 120 LEU A N 1
ATOM 863 C CA . LEU A 1 120 ? 0.092 -2.948 8.144 1.00 97.81 120 LEU A CA 1
ATOM 864 C C . LEU A 1 120 ? -0.729 -4.113 8.707 1.00 97.81 120 LEU A C 1
ATOM 866 O O . LEU A 1 120 ? -1.912 -4.229 8.394 1.00 97.81 120 LEU A O 1
ATOM 870 N N . ALA A 1 121 ? -0.134 -4.939 9.570 1.00 97.69 121 ALA A N 1
ATOM 871 C CA . ALA A 1 121 ? -0.819 -6.056 10.213 1.00 97.69 121 ALA A CA 1
ATOM 872 C C . ALA A 1 121 ? -1.962 -5.577 11.119 1.00 97.69 121 ALA A C 1
ATOM 874 O O . ALA A 1 121 ? -3.064 -6.116 11.040 1.00 97.69 121 ALA A O 1
ATOM 875 N N . ASP A 1 122 ? -1.724 -4.547 11.937 1.00 97.81 122 ASP A N 1
ATOM 876 C CA . ASP A 1 122 ? -2.719 -4.002 12.869 1.00 97.81 122 ASP A CA 1
ATOM 877 C C . ASP A 1 122 ? -3.896 -3.334 12.143 1.00 97.81 122 ASP A C 1
ATOM 879 O O . ASP A 1 122 ? -5.049 -3.467 12.549 1.00 97.81 122 ASP A O 1
ATOM 883 N N . ARG A 1 123 ? -3.629 -2.627 11.036 1.00 97.50 123 ARG A N 1
ATOM 884 C CA . ARG A 1 123 ? -4.655 -1.858 10.312 1.00 97.50 123 ARG A CA 1
ATOM 885 C C . ARG A 1 123 ? -5.380 -2.664 9.241 1.00 97.50 123 ARG A C 1
ATOM 887 O O . ARG A 1 123 ? -6.584 -2.487 9.077 1.00 97.50 123 ARG A O 1
ATOM 894 N N . LEU A 1 124 ? -4.681 -3.536 8.515 1.00 97.06 124 LEU A N 1
ATOM 895 C CA . LEU A 1 124 ? -5.258 -4.302 7.403 1.00 97.06 124 LEU A CA 1
ATOM 896 C C . LEU A 1 124 ? -5.676 -5.718 7.810 1.00 97.06 124 LEU A C 1
ATOM 898 O O . LEU A 1 124 ? -6.625 -6.249 7.241 1.00 97.06 124 LEU A O 1
ATOM 902 N N . GLY A 1 125 ? -5.024 -6.320 8.808 1.00 96.38 125 GLY A N 1
ATOM 903 C CA . GLY A 1 125 ? -5.355 -7.661 9.301 1.00 96.38 125 GLY A CA 1
ATOM 904 C C . GLY A 1 125 ? -6.826 -7.832 9.710 1.00 96.38 125 GLY A C 1
ATOM 905 O O . GLY A 1 125 ? -7.466 -8.785 9.258 1.00 96.38 125 GLY A O 1
ATOM 906 N N . PRO A 1 126 ? -7.414 -6.902 10.490 1.00 96.31 126 PRO A N 1
ATOM 907 C CA . PRO A 1 126 ? -8.815 -6.982 10.908 1.00 96.31 126 PRO A CA 1
ATOM 908 C C . PRO A 1 126 ? -9.844 -6.936 9.770 1.00 96.31 126 PRO A C 1
ATOM 910 O O . PRO A 1 126 ? -11.003 -7.271 10.001 1.00 96.31 126 PRO A O 1
ATOM 913 N N . LEU A 1 127 ? -9.452 -6.544 8.550 1.00 94.69 127 LEU A N 1
ATOM 914 C CA . LEU A 1 127 ? -10.351 -6.540 7.392 1.00 94.69 127 LEU A CA 1
ATOM 915 C C . LEU A 1 127 ? -10.714 -7.958 6.923 1.00 94.69 127 LEU A C 1
ATOM 917 O O . LEU A 1 127 ? -11.696 -8.125 6.205 1.00 94.69 127 LEU A O 1
ATOM 921 N N . GLY A 1 128 ? -9.938 -8.979 7.311 1.00 95.50 128 GLY A N 1
ATOM 922 C CA . GLY A 1 128 ? -10.209 -10.378 6.958 1.00 95.50 128 GLY A CA 1
ATOM 923 C C . GLY A 1 128 ? -10.059 -10.695 5.465 1.00 95.50 128 GLY A C 1
ATOM 924 O O . GLY A 1 128 ? -10.549 -11.725 5.003 1.00 95.50 128 GLY A O 1
ATOM 925 N N . ILE A 1 129 ? -9.396 -9.817 4.711 1.00 96.88 129 ILE A N 1
ATOM 926 C CA . ILE A 1 129 ? -9.122 -9.966 3.277 1.00 96.88 129 ILE A CA 1
ATOM 927 C C . ILE A 1 129 ? -7.648 -10.318 3.040 1.00 96.88 129 ILE A C 1
ATOM 929 O O . ILE A 1 129 ? -6.813 -10.009 3.889 1.00 96.88 129 ILE A O 1
ATOM 933 N N . PRO A 1 130 ? -7.292 -10.936 1.899 1.00 98.06 130 PRO A N 1
ATOM 934 C CA . PRO A 1 130 ? -5.903 -11.253 1.588 1.00 98.06 130 PRO A CA 1
ATOM 935 C C . PRO A 1 130 ? -5.044 -9.991 1.485 1.00 98.06 130 PRO A C 1
ATOM 937 O O . PRO A 1 130 ? -5.440 -9.016 0.841 1.00 98.06 130 PRO A O 1
ATOM 940 N N . VAL A 1 131 ? -3.853 -10.040 2.081 1.00 98.19 131 VAL A N 1
ATOM 941 C CA . VAL A 1 131 ? -2.869 -8.953 2.053 1.00 98.19 131 VAL A CA 1
ATOM 942 C C . VAL A 1 131 ? -1.503 -9.515 1.681 1.00 98.19 131 VAL A C 1
ATOM 944 O O . VAL A 1 131 ? -0.969 -10.370 2.393 1.00 98.19 131 VAL A O 1
ATOM 947 N N . VAL A 1 132 ? -0.941 -9.028 0.577 1.00 97.25 132 VAL A N 1
ATOM 948 C CA . VAL A 1 132 ? 0.425 -9.342 0.133 1.00 97.25 132 VAL A CA 1
ATOM 949 C C . VAL A 1 132 ? 1.353 -8.198 0.520 1.00 97.25 132 VAL A C 1
ATOM 951 O O . VAL A 1 132 ? 0.979 -7.034 0.398 1.00 97.25 132 VAL A O 1
ATOM 954 N N . GLU A 1 133 ? 2.552 -8.526 0.982 1.00 95.06 133 GLU A N 1
ATOM 955 C CA . GLU A 1 133 ? 3.595 -7.579 1.364 1.00 95.06 133 GLU A CA 1
ATOM 956 C C . GLU A 1 133 ? 4.842 -7.702 0.481 1.00 95.06 133 GLU A C 1
ATOM 958 O O . GLU A 1 133 ? 5.047 -8.733 -0.156 1.00 95.06 133 GLU A O 1
ATOM 963 N N . GLU A 1 134 ? 5.646 -6.636 0.422 1.00 91.56 134 GLU A N 1
ATOM 964 C CA . GLU A 1 134 ? 6.899 -6.559 -0.349 1.00 91.56 134 GLU A CA 1
ATOM 965 C C . GLU A 1 134 ? 6.770 -6.972 -1.829 1.00 91.56 134 GLU A C 1
ATOM 967 O O . GLU A 1 134 ? 7.665 -7.597 -2.401 1.00 91.56 134 GLU A O 1
ATOM 972 N N . LEU A 1 135 ? 5.665 -6.592 -2.488 1.00 90.94 135 LEU A N 1
ATOM 973 C CA . LEU A 1 135 ? 5.384 -7.006 -3.871 1.00 90.94 135 LEU A CA 1
ATOM 974 C C . LEU A 1 135 ? 6.396 -6.442 -4.890 1.00 90.94 135 LEU A C 1
ATOM 976 O O . LEU A 1 135 ? 6.548 -7.001 -5.971 1.00 90.94 135 LEU A O 1
ATOM 980 N N . GLY A 1 136 ? 7.102 -5.356 -4.556 1.00 86.75 136 GLY A N 1
ATOM 981 C CA . GLY A 1 136 ? 8.195 -4.814 -5.378 1.00 86.75 136 GLY A CA 1
ATOM 982 C C . GLY A 1 136 ? 7.813 -3.742 -6.397 1.00 86.75 136 GLY A C 1
ATOM 983 O O . GLY A 1 136 ? 8.487 -3.581 -7.413 1.00 86.75 136 GLY A O 1
ATOM 984 N N . PHE A 1 137 ? 6.739 -2.998 -6.143 1.00 88.69 137 PHE A N 1
ATOM 985 C CA . PHE A 1 137 ? 6.426 -1.757 -6.857 1.00 88.69 137 PHE A CA 1
ATOM 986 C C . PHE A 1 137 ? 6.575 -0.548 -5.923 1.00 88.69 137 PHE A C 1
ATOM 988 O O . PHE A 1 137 ? 6.448 -0.694 -4.709 1.00 88.69 137 PHE A O 1
ATOM 995 N N . GLY A 1 138 ? 6.823 0.639 -6.484 1.00 86.81 138 GLY A N 1
ATOM 996 C CA . GLY A 1 138 ? 6.968 1.892 -5.734 1.00 86.81 138 GLY A CA 1
ATOM 997 C C . GLY A 1 138 ? 8.364 2.510 -5.855 1.00 86.81 138 GLY A C 1
ATOM 998 O O . GLY A 1 138 ? 8.943 2.574 -6.941 1.00 86.81 138 GLY A O 1
ATOM 999 N N . HIS A 1 139 ? 8.892 2.997 -4.735 1.00 83.25 139 HIS A N 1
ATOM 1000 C CA . HIS A 1 139 ? 10.144 3.748 -4.623 1.00 83.25 139 HIS A CA 1
ATOM 1001 C C . HIS A 1 139 ? 11.397 2.895 -4.352 1.00 83.25 139 HIS A C 1
ATOM 1003 O O . HIS A 1 139 ? 12.474 3.453 -4.150 1.00 83.25 139 HIS A O 1
ATOM 1009 N N . GLY A 1 140 ? 11.277 1.566 -4.375 1.00 78.00 140 GLY A N 1
ATOM 1010 C CA . GLY A 1 140 ? 12.396 0.640 -4.194 1.00 78.00 140 GLY A CA 1
ATOM 1011 C C . GLY A 1 140 ? 13.418 0.601 -5.351 1.00 78.00 140 GLY A C 1
ATOM 1012 O O . GLY A 1 140 ? 13.294 1.323 -6.347 1.00 78.00 140 GLY A O 1
ATOM 1013 N N . PRO A 1 141 ? 14.447 -0.264 -5.233 1.00 70.50 141 PRO A N 1
ATOM 1014 C CA . PRO A 1 141 ? 15.499 -0.433 -6.243 1.00 70.50 141 PRO A CA 1
ATOM 1015 C C . PRO A 1 141 ? 15.004 -1.064 -7.553 1.00 70.50 141 PRO A C 1
ATOM 1017 O O . PRO A 1 141 ? 15.630 -0.868 -8.590 1.00 70.50 141 PRO A O 1
ATOM 1020 N N . THR A 1 142 ? 13.869 -1.760 -7.512 1.00 71.69 142 THR A N 1
ATOM 1021 C CA . THR A 1 142 ? 13.126 -2.232 -8.684 1.00 71.69 142 THR A CA 1
ATOM 1022 C C . THR A 1 142 ? 11.714 -1.671 -8.590 1.00 71.69 142 THR A C 1
ATOM 1024 O O . THR A 1 142 ? 11.130 -1.662 -7.504 1.00 71.69 142 THR A O 1
ATOM 1027 N N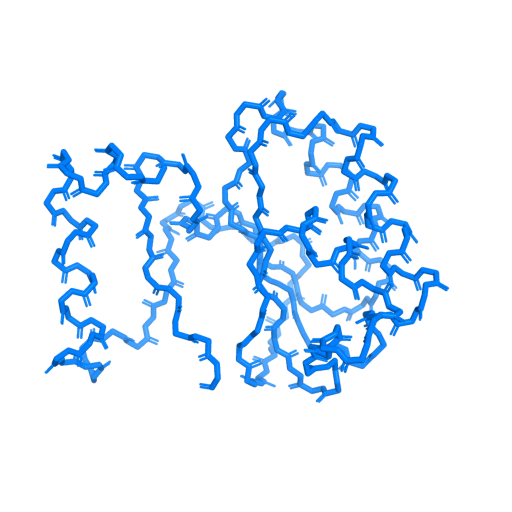 . ALA A 1 143 ? 11.161 -1.205 -9.710 1.00 81.38 143 ALA A N 1
ATOM 1028 C CA . ALA A 1 143 ? 9.805 -0.673 -9.758 1.00 81.38 143 ALA A CA 1
ATOM 1029 C C . ALA A 1 143 ? 8.965 -1.464 -10.765 1.00 81.38 143 ALA A C 1
ATOM 1031 O O . ALA A 1 143 ? 8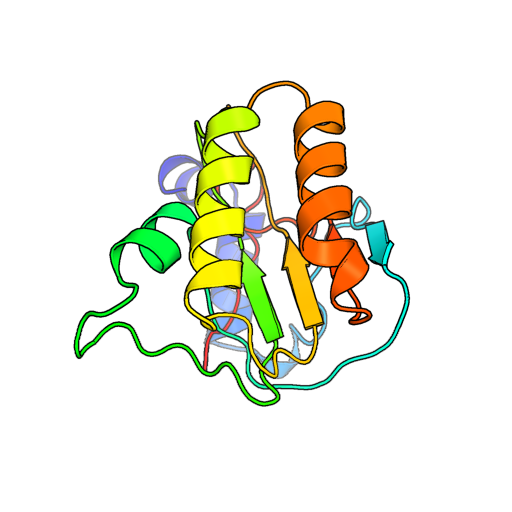.881 -1.109 -11.943 1.00 81.38 143 ALA A O 1
ATOM 1032 N N . LEU A 1 144 ? 8.332 -2.547 -10.297 1.00 88.69 144 LEU A N 1
ATOM 1033 C CA . LEU A 1 144 ? 7.364 -3.274 -11.118 1.00 88.69 144 LEU A CA 1
ATOM 1034 C C . LEU A 1 144 ? 6.257 -2.326 -11.596 1.00 88.69 144 LEU A C 1
ATOM 1036 O O . LEU A 1 144 ? 5.753 -1.486 -10.848 1.00 88.69 144 LEU A O 1
ATOM 1040 N N . THR A 1 145 ? 5.874 -2.473 -12.862 1.00 91.06 145 THR A N 1
ATOM 1041 C CA . THR A 1 145 ? 4.763 -1.711 -13.441 1.00 91.06 145 THR A CA 1
ATOM 1042 C C . THR A 1 145 ? 3.447 -2.359 -13.044 1.00 91.06 145 THR A C 1
ATOM 1044 O O . THR A 1 145 ? 3.218 -3.526 -13.352 1.00 91.06 145 THR A O 1
ATOM 1047 N N . ILE A 1 146 ? 2.577 -1.592 -12.387 1.00 92.31 146 ILE A N 1
ATOM 1048 C CA . ILE A 1 146 ? 1.243 -2.044 -11.993 1.00 92.31 146 ILE A CA 1
ATOM 1049 C C . ILE A 1 146 ? 0.205 -1.449 -12.956 1.00 92.31 146 ILE A C 1
ATOM 1051 O O . ILE A 1 146 ? 0.054 -0.225 -12.988 1.00 92.31 146 ILE A O 1
ATOM 1055 N N . PRO A 1 147 ? -0.521 -2.270 -13.736 1.00 90.69 147 PRO A N 1
ATOM 1056 C CA . PRO A 1 147 ? -1.603 -1.785 -14.583 1.00 90.69 147 PRO A CA 1
ATOM 1057 C C . PRO A 1 147 ? -2.837 -1.484 -13.721 1.00 90.69 147 PRO A C 1
ATOM 1059 O O . PRO A 1 147 ? -3.486 -2.396 -13.212 1.00 90.69 147 PRO A O 1
ATOM 1062 N N . LEU A 1 148 ? -3.135 -0.200 -13.519 1.00 89.56 148 LEU A N 1
ATOM 1063 C CA . LEU A 1 148 ? -4.337 0.249 -12.810 1.00 89.56 148 LEU A CA 1
ATOM 1064 C C . LEU A 1 148 ? -5.503 0.404 -13.799 1.00 89.56 148 LEU A C 1
ATOM 1066 O O . LEU A 1 148 ? -5.326 1.055 -14.830 1.00 89.56 148 LEU A O 1
ATOM 1070 N N . GLY A 1 149 ? -6.688 -0.106 -13.435 1.00 84.88 149 GLY A N 1
ATOM 1071 C CA . GLY A 1 149 ? -7.909 -0.052 -14.259 1.00 84.88 149 GLY A CA 1
ATOM 1072 C C . GLY A 1 149 ? -8.264 -1.355 -14.964 1.00 84.88 149 GLY A C 1
ATOM 1073 O O . GLY A 1 149 ? -7.400 -1.908 -15.673 1.00 84.88 149 GLY A O 1
#

Foldseek 3Di:
DVVLCVPDPVQVVLVCCCVPVVVVVPDFFDPPKDWLPDDDADAFEDEEELQVLLVLQPPPPSDDPQARHEYEYEHELAALVNVLVSLVSCVVSCVNPRHQEYEYADYHNRPDVVSNSVSCCVRVVVVNHIYMYHRHDDDDSHHRDDDGD

InterPro domains:
  IPR003507 Peptidase family S66 [PTHR30237] (36-149)
  IPR027461 LD-carboxypeptidase A, C-terminal domain superfamily [G3DSA:3.50.30.60] (11-149)
  IPR027461 LD-carboxypeptidase A, C-terminal domain superfamily [SSF141986] (8-149)
  IPR040921 LD-carboxypeptidase, C-terminal [PF17676] (42-149)

Organism: NCBI:txid2706086

Radius of gyration: 14.85 Å; chains: 1; bounding box: 36×31×39 Å

Sequence (149 aa):
ATETFLKDAATRDHLRATLFAPETVTTLGLESAGALVPGRARGVLYGGCVSLLAAGTGTPGGRTHARGGLLVIEDTGEEPYRLDGILTRLLRSGALDGVAGVACGSWQECGPYEKIRAVLADRLGPLGIPVVEELGFGHGPTALTIPLG